Protein AF-A0A1Y5I996-F1 (afdb_monomer_lite)

Structure (mmCIF, N/CA/C/O backbone):
data_AF-A0A1Y5I996-F1
#
_entry.id   AF-A0A1Y5I996-F1
#
loop_
_atom_site.group_PDB
_atom_site.id
_atom_site.type_symbol
_atom_site.label_atom_id
_atom_site.label_alt_id
_atom_site.label_comp_id
_atom_site.label_asym_id
_atom_site.label_entity_id
_atom_site.label_seq_id
_atom_site.pdbx_PDB_ins_code
_atom_site.Cartn_x
_atom_site.Cartn_y
_atom_site.Cartn_z
_atom_site.occupancy
_atom_site.B_iso_or_equiv
_atom_site.auth_seq_id
_atom_site.auth_comp_id
_atom_site.auth_asym_id
_atom_site.auth_atom_id
_atom_site.pdbx_PDB_model_num
ATOM 1 N N . MET A 1 1 ? -18.181 -16.796 22.425 1.00 48.38 1 MET A N 1
ATOM 2 C CA . MET A 1 1 ? -17.373 -17.841 21.744 1.00 48.38 1 MET A CA 1
ATOM 3 C C . MET A 1 1 ? -17.839 -18.173 20.317 1.00 48.38 1 MET A C 1
ATOM 5 O O . MET A 1 1 ? -16.976 -18.324 19.467 1.00 48.38 1 MET A O 1
ATOM 9 N N . ARG A 1 2 ? -19.145 -18.223 19.981 1.00 50.94 2 ARG A N 1
ATOM 10 C CA . ARG A 1 2 ? -19.612 -18.469 18.587 1.00 50.94 2 ARG A CA 1
ATOM 11 C C . ARG A 1 2 ? -19.279 -17.356 17.566 1.00 50.94 2 ARG A C 1
ATOM 13 O O . ARG A 1 2 ? -19.274 -17.627 16.370 1.00 50.94 2 ARG A O 1
ATOM 20 N N . SER A 1 3 ? -18.991 -16.130 18.014 1.00 58.75 3 SER A N 1
ATOM 21 C CA . SER A 1 3 ? -18.593 -15.000 17.155 1.00 58.75 3 SER A CA 1
ATOM 22 C C . SER A 1 3 ? -17.129 -15.062 16.704 1.00 58.75 3 SER A C 1
ATOM 24 O O . SER A 1 3 ? -16.844 -14.760 15.552 1.00 58.75 3 SER A O 1
ATOM 26 N N . ALA A 1 4 ? -16.218 -15.526 17.568 1.00 66.06 4 ALA A N 1
ATOM 27 C CA . ALA A 1 4 ? -14.787 -15.614 17.267 1.00 66.06 4 ALA A CA 1
ATOM 28 C C . ALA A 1 4 ? -14.480 -16.628 16.150 1.00 66.06 4 ALA A C 1
ATOM 30 O O . ALA A 1 4 ? -13.688 -16.341 15.262 1.00 66.06 4 ALA A O 1
ATOM 31 N N . GLY A 1 5 ? -15.165 -17.781 16.136 1.00 75.81 5 GLY A N 1
ATOM 32 C CA . GLY A 1 5 ? -14.995 -18.781 15.074 1.00 75.81 5 GLY A CA 1
ATOM 33 C C . GLY A 1 5 ? -15.460 -18.284 13.702 1.00 75.81 5 GLY A C 1
ATOM 34 O O . GLY A 1 5 ? -14.794 -18.520 12.702 1.00 75.81 5 GLY A O 1
ATOM 35 N N . LYS A 1 6 ? -16.568 -17.531 13.648 1.00 75.00 6 LYS A N 1
ATOM 36 C CA . LYS A 1 6 ? -17.044 -16.921 12.397 1.00 75.00 6 LYS A CA 1
ATOM 37 C C . LYS A 1 6 ? -16.101 -15.819 11.915 1.00 75.00 6 LYS A C 1
ATOM 39 O O . LYS A 1 6 ? -15.805 -15.772 10.730 1.00 75.00 6 LYS A O 1
ATOM 44 N N . ALA A 1 7 ? -15.604 -14.977 12.822 1.00 74.75 7 ALA A N 1
ATOM 45 C CA . ALA A 1 7 ? -14.600 -13.960 12.509 1.00 74.75 7 ALA A CA 1
ATOM 46 C C . ALA A 1 7 ? -13.311 -14.577 11.942 1.00 74.75 7 ALA A C 1
ATOM 48 O O . ALA A 1 7 ? -12.827 -14.127 10.910 1.00 74.75 7 ALA A O 1
ATOM 49 N N . ALA A 1 8 ? -12.810 -15.653 12.556 1.00 81.69 8 ALA A N 1
ATOM 50 C CA . ALA A 1 8 ? -11.630 -16.364 12.072 1.00 81.69 8 ALA A CA 1
ATOM 51 C C . ALA A 1 8 ? -11.823 -16.936 10.658 1.00 81.69 8 ALA A C 1
ATOM 53 O O . ALA A 1 8 ? -10.902 -16.871 9.852 1.00 81.69 8 ALA A O 1
ATOM 54 N N . ILE A 1 9 ? -13.019 -17.445 10.335 1.00 86.19 9 ILE A N 1
ATOM 55 C CA . ILE A 1 9 ? -13.342 -17.931 8.984 1.00 86.19 9 ILE A CA 1
ATOM 56 C C . ILE A 1 9 ? -13.310 -16.788 7.963 1.00 86.19 9 ILE A C 1
ATOM 58 O O . ILE A 1 9 ? -12.745 -16.971 6.892 1.00 86.19 9 ILE A O 1
ATOM 62 N N . TRP A 1 10 ? -13.869 -15.618 8.289 1.00 82.94 10 TRP A N 1
ATOM 63 C CA . TRP A 1 10 ? -13.840 -14.450 7.397 1.00 82.94 10 TRP A CA 1
ATOM 64 C C . TRP A 1 10 ? -12.413 -13.957 7.142 1.00 82.94 10 TRP A C 1
ATOM 66 O O . TRP A 1 10 ? -12.028 -13.792 5.991 1.00 82.94 10 TRP A O 1
ATOM 76 N N . VAL A 1 11 ? -11.602 -13.832 8.197 1.00 81.75 11 VAL A N 1
ATOM 77 C CA . VAL A 1 11 ? -10.188 -13.439 8.072 1.00 81.75 11 VAL A CA 1
ATOM 78 C C . VAL A 1 11 ? -9.386 -14.474 7.289 1.00 81.75 11 VAL A C 1
ATOM 80 O O . VAL A 1 11 ? -8.559 -14.120 6.455 1.00 81.75 11 VAL A O 1
ATOM 83 N N . ALA A 1 12 ? -9.606 -15.765 7.549 1.00 86.62 12 ALA A N 1
ATOM 84 C CA . ALA A 1 12 ? -8.949 -16.812 6.782 1.00 86.62 12 ALA A CA 1
ATOM 85 C C . ALA A 1 12 ? -9.346 -16.707 5.306 1.00 86.62 12 ALA A C 1
ATOM 87 O O . ALA A 1 12 ? -8.474 -16.711 4.445 1.00 86.62 12 ALA A O 1
ATOM 88 N N . PHE A 1 13 ? -10.638 -16.560 5.016 1.00 87.38 13 PHE A N 1
ATOM 89 C CA . PHE A 1 13 ? -11.144 -16.439 3.655 1.00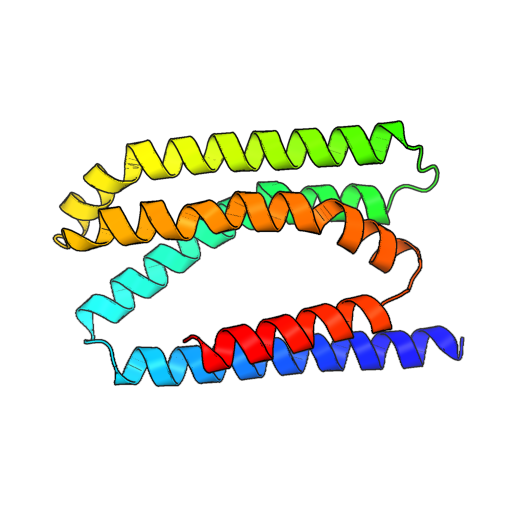 87.38 13 PHE A CA 1
ATOM 90 C C . PHE A 1 13 ? -10.543 -15.239 2.912 1.00 87.38 13 PHE A C 1
ATOM 92 O O . PHE A 1 13 ? -10.043 -15.428 1.805 1.00 87.38 13 PHE A O 1
ATOM 99 N N . SER A 1 14 ? -10.517 -14.045 3.518 1.00 82.75 14 SER A N 1
ATOM 100 C CA . SER A 1 14 ? -9.925 -12.858 2.885 1.00 82.75 14 SER A CA 1
ATOM 101 C C . SER A 1 14 ? -8.434 -13.049 2.604 1.00 82.75 14 SER A C 1
ATOM 103 O O . SER A 1 14 ? -7.987 -12.820 1.483 1.00 82.75 14 SER A O 1
ATOM 105 N N . LYS A 1 15 ? -7.674 -13.576 3.575 1.00 86.19 15 LYS A N 1
ATOM 106 C CA . LYS A 1 15 ? -6.239 -13.853 3.407 1.00 86.19 15 LYS A CA 1
ATOM 107 C C . LYS A 1 15 ? -5.961 -14.888 2.323 1.00 86.19 15 LYS A C 1
ATOM 109 O O . LYS A 1 15 ? -5.040 -14.706 1.532 1.00 86.19 15 LYS A O 1
ATOM 114 N N . TRP A 1 16 ? -6.741 -15.967 2.277 1.00 89.50 16 TRP A N 1
ATOM 115 C CA . TRP A 1 16 ? -6.617 -16.986 1.234 1.00 89.50 16 TRP A CA 1
ATOM 116 C C . TRP A 1 16 ? -6.949 -16.420 -0.144 1.00 89.50 16 TRP A C 1
ATOM 118 O O . TRP A 1 16 ? -6.245 -16.728 -1.102 1.00 89.50 16 TRP A O 1
ATOM 128 N N . LEU A 1 17 ? -7.976 -15.574 -0.243 1.00 87.00 17 LEU A N 1
ATOM 129 C CA . LEU A 1 17 ? -8.333 -14.923 -1.497 1.00 87.00 17 LEU A CA 1
ATOM 130 C C . LEU A 1 17 ? -7.240 -13.956 -1.967 1.00 87.00 17 LEU A C 1
ATOM 132 O O . LEU A 1 17 ? -6.884 -13.991 -3.140 1.00 87.00 17 LEU A O 1
ATOM 136 N N . GLY A 1 18 ? -6.667 -13.162 -1.060 1.00 86.06 18 GLY A N 1
ATOM 137 C CA . GLY A 1 18 ? -5.543 -12.274 -1.366 1.00 86.06 18 GLY A CA 1
ATOM 138 C C . GLY A 1 18 ? -4.274 -13.026 -1.775 1.00 86.06 18 GLY A C 1
ATOM 139 O O . GLY A 1 18 ? -3.591 -12.640 -2.717 1.00 86.06 18 GLY A O 1
ATOM 140 N N . LEU A 1 19 ? -3.975 -14.155 -1.124 1.00 88.19 19 LEU A N 1
ATOM 141 C CA . LEU A 1 19 ? -2.879 -15.039 -1.539 1.00 88.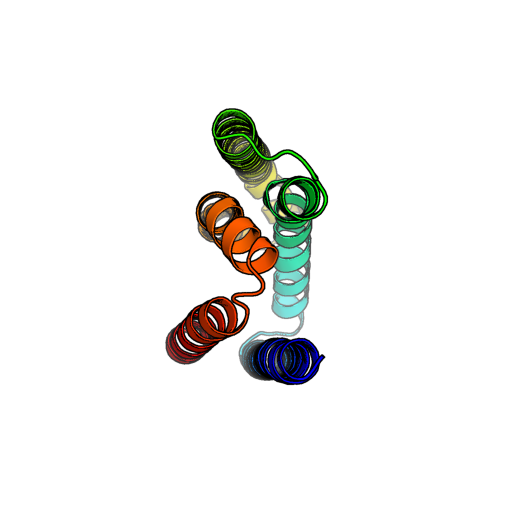19 19 LEU A CA 1
ATOM 142 C C . LEU A 1 19 ? -3.113 -15.611 -2.939 1.00 88.19 19 LEU A C 1
ATOM 144 O O . LEU A 1 19 ? -2.188 -15.660 -3.749 1.00 88.19 19 LEU A O 1
ATOM 148 N N . LEU A 1 20 ? -4.342 -16.043 -3.229 1.00 88.69 20 LEU A N 1
ATOM 149 C CA . LEU A 1 20 ? -4.698 -16.580 -4.536 1.00 88.69 20 LEU A CA 1
ATOM 150 C C . LEU A 1 20 ? -4.611 -15.498 -5.620 1.00 88.69 20 LEU A C 1
ATOM 152 O O . LEU A 1 20 ? -4.054 -15.764 -6.682 1.00 88.69 20 LEU A O 1
ATOM 156 N N . SER A 1 21 ? -5.113 -14.287 -5.352 1.00 83.88 21 SER A N 1
ATOM 157 C CA . SER A 1 21 ? -5.037 -13.166 -6.296 1.00 83.88 21 SER A CA 1
ATOM 158 C C . SER A 1 21 ? -3.585 -12.766 -6.557 1.00 83.88 21 SER A C 1
ATOM 160 O O . SER A 1 21 ? -3.189 -12.667 -7.716 1.00 83.88 21 SER A O 1
ATOM 162 N N . GLY A 1 22 ? -2.762 -12.667 -5.510 1.00 84.75 22 GLY A N 1
ATOM 163 C CA . GLY A 1 22 ? -1.333 -12.388 -5.631 1.00 84.75 22 GLY A CA 1
ATOM 164 C C . GLY A 1 22 ? -0.587 -13.452 -6.438 1.00 84.75 22 GLY A C 1
ATOM 165 O O . GLY A 1 22 ? 0.221 -13.113 -7.300 1.00 84.75 22 GLY A O 1
ATOM 166 N N . LEU A 1 23 ? -0.891 -14.738 -6.228 1.00 86.00 23 LEU A N 1
ATOM 167 C CA . LEU A 1 23 ? -0.319 -15.827 -7.028 1.00 86.00 23 LEU A CA 1
ATOM 168 C C . LEU A 1 23 ? -0.742 -15.756 -8.497 1.00 86.00 23 LEU A C 1
ATOM 170 O O . LEU A 1 23 ? 0.090 -15.962 -9.379 1.00 86.00 23 LEU A O 1
ATOM 174 N N . VAL A 1 24 ? -2.016 -15.468 -8.772 1.00 86.12 24 VAL A N 1
ATOM 175 C CA . VAL A 1 24 ? -2.509 -15.311 -10.145 1.00 86.12 24 VAL A CA 1
ATOM 176 C C . VAL A 1 24 ? -1.812 -14.134 -10.824 1.00 86.12 24 VAL A C 1
ATOM 178 O O . VAL A 1 24 ? -1.261 -14.326 -11.908 1.00 86.12 24 VAL A O 1
ATOM 181 N N . SER A 1 25 ? -1.749 -12.966 -10.176 1.00 83.75 25 SER A N 1
ATOM 182 C CA . SER A 1 25 ? -1.005 -11.812 -10.694 1.00 83.75 25 SER A CA 1
ATOM 183 C C . SER A 1 25 ? 0.456 -12.161 -10.936 1.00 83.75 25 SER A C 1
ATOM 185 O O . SER A 1 25 ? 0.956 -11.893 -12.022 1.00 83.75 25 SER A O 1
ATOM 187 N N . LEU A 1 26 ? 1.127 -12.842 -10.002 1.00 84.00 26 LEU A N 1
ATOM 188 C CA . LEU A 1 26 ? 2.523 -13.247 -10.169 1.00 84.00 26 LEU A CA 1
ATOM 189 C C . LEU A 1 26 ? 2.725 -14.128 -11.409 1.00 84.00 26 LEU A C 1
ATOM 191 O O . LEU A 1 26 ? 3.663 -13.904 -12.167 1.00 84.00 26 LEU A O 1
ATOM 195 N N . VAL A 1 27 ? 1.851 -15.113 -11.639 1.00 85.94 27 VAL A N 1
ATOM 196 C CA . VAL A 1 27 ? 1.929 -16.001 -12.812 1.00 85.94 27 VAL A CA 1
ATOM 197 C C . VAL A 1 27 ? 1.651 -15.242 -14.111 1.00 85.94 27 VAL A C 1
ATOM 199 O O . VAL A 1 27 ? 2.320 -15.490 -15.114 1.00 85.94 27 VAL A O 1
ATOM 202 N N . VAL A 1 28 ? 0.678 -14.329 -14.108 1.00 84.56 28 VAL A N 1
ATOM 203 C CA . VAL A 1 28 ? 0.336 -13.501 -15.275 1.00 84.56 28 VAL A CA 1
ATOM 204 C C . VAL A 1 28 ? 1.496 -12.571 -15.626 1.00 84.56 28 VAL A C 1
ATOM 206 O O . VAL A 1 28 ? 1.979 -12.593 -16.756 1.00 84.56 28 VAL A O 1
ATOM 209 N N . VAL A 1 29 ? 1.999 -11.832 -14.639 1.00 81.06 29 VAL A N 1
ATOM 210 C CA . VAL A 1 29 ? 3.168 -10.947 -14.729 1.00 81.06 29 VAL A CA 1
ATOM 211 C C . VAL A 1 29 ? 4.386 -11.736 -15.218 1.00 81.06 29 VAL A C 1
ATOM 213 O O . VAL A 1 29 ? 4.988 -11.357 -16.217 1.00 81.06 29 VAL A O 1
ATOM 216 N N . ALA A 1 30 ? 4.690 -12.894 -14.624 1.00 83.31 30 ALA A N 1
ATOM 217 C CA . ALA A 1 30 ? 5.813 -13.744 -15.037 1.00 83.31 30 ALA A CA 1
ATOM 218 C C . ALA A 1 30 ? 5.707 -14.275 -16.479 1.00 83.31 30 ALA A C 1
ATOM 220 O O . ALA A 1 30 ? 6.723 -14.636 -17.067 1.00 83.31 30 ALA A O 1
ATOM 221 N N . ARG A 1 31 ? 4.497 -14.368 -17.050 1.00 83.62 31 ARG A N 1
ATOM 222 C CA . ARG A 1 31 ? 4.305 -14.747 -18.461 1.00 83.62 31 ARG A CA 1
ATOM 223 C C . ARG A 1 31 ? 4.370 -13.567 -19.424 1.00 83.62 31 ARG A C 1
ATOM 225 O O . ARG A 1 31 ? 4.687 -13.782 -20.590 1.00 83.62 31 ARG A O 1
ATOM 232 N N . LEU A 1 32 ? 4.004 -12.372 -18.968 1.00 79.44 32 LEU A N 1
ATOM 233 C CA . LEU A 1 32 ? 3.987 -11.155 -19.783 1.00 79.44 32 LEU A CA 1
ATOM 234 C C . LEU A 1 32 ? 5.353 -10.465 -19.829 1.00 79.44 32 LEU A C 1
ATOM 236 O O . LEU A 1 32 ? 5.686 -9.851 -20.839 1.00 79.44 32 LEU A O 1
ATOM 240 N N . LEU A 1 33 ? 6.123 -10.557 -18.746 1.00 79.31 33 LEU A N 1
ATOM 241 C CA . LEU A 1 33 ? 7.410 -9.888 -18.596 1.00 79.31 33 LEU A CA 1
ATOM 242 C C . LEU A 1 33 ? 8.570 -10.786 -19.016 1.00 79.31 33 LEU A C 1
ATOM 244 O O . LEU A 1 33 ? 8.533 -12.011 -18.875 1.00 79.31 33 LEU A O 1
ATOM 248 N N . THR A 1 34 ? 9.627 -10.152 -19.516 1.00 78.75 34 THR A N 1
ATOM 249 C CA . THR A 1 34 ? 10.890 -10.842 -19.769 1.00 78.75 34 THR A CA 1
ATOM 250 C C . THR A 1 34 ? 11.592 -11.174 -18.439 1.00 78.75 34 THR A C 1
ATOM 252 O O . THR A 1 34 ? 11.273 -10.581 -17.403 1.00 78.75 34 THR A O 1
ATOM 255 N N . PRO A 1 35 ? 12.559 -12.114 -18.420 1.00 72.19 35 PRO A N 1
ATOM 256 C CA . PRO A 1 35 ? 13.302 -12.450 -17.203 1.00 72.19 35 PRO A CA 1
ATOM 257 C C . PRO A 1 35 ? 13.999 -11.246 -16.549 1.00 72.19 35 PRO A C 1
ATOM 259 O O . PRO A 1 35 ? 14.126 -11.210 -15.326 1.00 72.19 35 PRO A O 1
ATOM 262 N N . GLU A 1 36 ? 14.428 -10.267 -17.350 1.00 72.38 36 GLU A N 1
ATOM 263 C CA . GLU A 1 36 ? 15.065 -9.034 -16.873 1.00 72.38 36 GLU A CA 1
ATOM 264 C C . GLU A 1 36 ? 14.049 -8.120 -16.173 1.00 72.38 36 GLU A C 1
ATOM 266 O O . GLU A 1 36 ? 14.283 -7.680 -15.044 1.00 72.38 36 GLU A O 1
ATOM 271 N N . ASP A 1 37 ? 12.868 -7.927 -16.765 1.00 79.50 37 ASP A N 1
ATOM 272 C CA . ASP A 1 37 ? 11.833 -7.061 -16.191 1.00 79.50 37 ASP A CA 1
ATOM 273 C C . ASP A 1 37 ? 11.201 -7.647 -14.915 1.00 79.50 37 ASP A C 1
ATOM 275 O O . ASP A 1 37 ? 10.747 -6.913 -14.032 1.00 79.50 37 ASP A O 1
ATOM 279 N N . PHE A 1 38 ? 11.191 -8.976 -14.773 1.00 79.56 38 PHE A N 1
ATOM 280 C CA . PHE A 1 38 ? 10.678 -9.634 -13.570 1.00 79.56 38 PHE A CA 1
ATOM 281 C C . PHE A 1 38 ? 11.504 -9.284 -12.319 1.00 79.56 38 PHE A C 1
ATOM 283 O O . PHE A 1 38 ? 10.946 -9.087 -11.236 1.00 79.56 38 PHE A O 1
ATOM 290 N N . GLY A 1 39 ? 12.828 -9.148 -12.464 1.00 81.69 39 GLY A N 1
ATOM 291 C CA . GLY A 1 39 ? 13.706 -8.709 -11.375 1.00 81.69 39 GLY A CA 1
ATOM 292 C C . GLY A 1 39 ? 13.415 -7.271 -10.937 1.00 81.69 39 GLY A C 1
ATOM 293 O O . GLY A 1 39 ? 13.360 -6.978 -9.740 1.00 81.69 39 GLY A O 1
ATOM 294 N N . VAL A 1 40 ? 13.145 -6.396 -11.907 1.00 82.69 40 VAL A N 1
ATOM 295 C CA . VAL A 1 40 ? 12.767 -4.996 -11.674 1.00 82.69 40 VAL A CA 1
ATOM 296 C C . VAL A 1 40 ? 11.423 -4.902 -10.951 1.00 82.69 40 VAL A C 1
ATOM 298 O O . VAL A 1 40 ? 11.292 -4.152 -9.983 1.00 82.69 40 VAL A O 1
ATOM 301 N N . TYR A 1 41 ? 10.438 -5.705 -11.360 1.00 82.94 41 TYR A N 1
ATOM 302 C CA . TYR A 1 41 ? 9.140 -5.780 -10.689 1.00 82.94 41 TYR A CA 1
ATOM 303 C C . TYR A 1 41 ? 9.265 -6.248 -9.231 1.00 82.94 41 TYR A C 1
ATOM 305 O O . TYR A 1 41 ? 8.693 -5.638 -8.328 1.00 82.94 41 TYR A O 1
ATOM 313 N N . GLY A 1 42 ? 10.071 -7.281 -8.967 1.00 85.88 42 GLY A N 1
ATOM 314 C CA . GLY A 1 42 ? 10.342 -7.727 -7.598 1.00 85.88 42 GLY A CA 1
ATOM 315 C C . GLY A 1 42 ? 10.975 -6.632 -6.733 1.00 85.88 42 GLY A C 1
ATOM 316 O O . GLY A 1 42 ? 10.583 -6.443 -5.580 1.00 85.88 42 GLY A O 1
ATOM 317 N N . PHE A 1 43 ? 11.909 -5.864 -7.297 1.00 86.31 43 PHE A N 1
ATOM 318 C CA . PHE A 1 43 ? 12.509 -4.722 -6.611 1.00 86.31 43 PHE A CA 1
ATOM 319 C C . PHE A 1 43 ? 11.481 -3.621 -6.302 1.00 86.31 43 PHE A C 1
ATOM 321 O O . PHE A 1 43 ? 11.449 -3.130 -5.172 1.00 86.31 43 PHE A O 1
ATOM 328 N N . LEU A 1 44 ? 10.607 -3.278 -7.258 1.00 87.88 44 LEU A N 1
ATOM 329 C CA . LEU A 1 44 ? 9.511 -2.320 -7.054 1.00 87.88 44 LEU A CA 1
ATOM 330 C C . LEU A 1 44 ? 8.644 -2.700 -5.851 1.00 87.88 44 LEU A C 1
ATOM 332 O O . LEU A 1 44 ? 8.387 -1.859 -4.991 1.00 87.88 44 LEU A O 1
ATOM 336 N N . LEU A 1 45 ? 8.242 -3.971 -5.762 1.00 87.56 45 LEU A N 1
ATOM 337 C CA . LEU A 1 45 ? 7.431 -4.459 -4.647 1.00 87.56 45 LEU A CA 1
ATOM 338 C C . LEU A 1 45 ? 8.132 -4.254 -3.302 1.00 87.56 45 LEU A C 1
ATOM 340 O O . LEU A 1 45 ? 7.522 -3.753 -2.362 1.00 87.56 45 LEU A O 1
ATOM 344 N N . ILE A 1 46 ? 9.421 -4.587 -3.209 1.00 89.56 46 ILE A N 1
ATOM 345 C CA . ILE A 1 46 ? 10.192 -4.416 -1.969 1.00 89.56 46 ILE A CA 1
ATOM 346 C C . ILE A 1 46 ? 10.272 -2.936 -1.575 1.00 89.56 46 ILE A C 1
ATOM 348 O O . ILE A 1 46 ? 10.089 -2.600 -0.402 1.00 89.56 46 ILE A O 1
ATOM 352 N N . VAL A 1 47 ? 10.512 -2.050 -2.546 1.00 90.31 47 VAL A N 1
ATOM 353 C CA . VAL A 1 47 ? 10.593 -0.599 -2.313 1.00 90.31 47 VAL A CA 1
ATOM 354 C C . VAL A 1 47 ? 9.274 -0.022 -1.802 1.00 90.31 47 VAL A C 1
ATOM 356 O O . VAL A 1 47 ? 9.309 0.938 -1.037 1.00 90.31 47 VAL A O 1
ATOM 359 N N . LEU A 1 48 ? 8.132 -0.594 -2.185 1.00 89.75 48 LEU A N 1
ATOM 360 C CA . LEU A 1 48 ? 6.809 -0.124 -1.761 1.00 89.75 48 LEU A CA 1
ATOM 361 C C . LEU A 1 48 ? 6.354 -0.738 -0.430 1.00 89.75 48 LEU A C 1
ATOM 363 O O . LEU A 1 48 ? 5.835 -0.019 0.423 1.00 89.75 48 LEU A O 1
ATOM 367 N N . VAL A 1 49 ? 6.608 -2.033 -0.217 1.00 91.38 49 VAL A N 1
ATOM 368 C CA . VAL A 1 49 ? 6.190 -2.760 0.995 1.00 91.38 49 VAL A CA 1
ATOM 369 C C . VAL A 1 49 ? 6.846 -2.193 2.251 1.00 91.38 49 VAL A C 1
ATOM 371 O O . VAL A 1 49 ? 6.200 -2.079 3.290 1.00 91.38 49 VAL A O 1
ATOM 374 N N . ILE A 1 50 ? 8.129 -1.819 2.184 1.00 91.25 50 ILE A N 1
ATOM 375 C CA . ILE A 1 50 ? 8.845 -1.296 3.356 1.00 91.25 50 ILE A CA 1
ATOM 376 C C . ILE A 1 50 ? 8.151 -0.027 3.905 1.00 91.25 50 ILE A C 1
ATOM 378 O O . ILE A 1 50 ? 7.746 -0.040 5.068 1.00 91.25 50 ILE A O 1
ATOM 382 N N . PRO A 1 51 ? 7.960 1.050 3.117 1.00 91.69 51 PRO A N 1
ATOM 383 C CA . PRO A 1 51 ? 7.181 2.220 3.519 1.00 91.69 51 PRO A CA 1
ATOM 384 C C . PRO A 1 51 ? 5.774 1.919 4.028 1.00 91.69 51 PRO A C 1
ATOM 386 O O . PRO A 1 51 ? 5.323 2.563 4.974 1.00 91.69 51 PRO A O 1
ATOM 389 N N . GLU A 1 52 ? 5.070 0.975 3.410 1.00 88.69 52 GLU A N 1
ATOM 390 C CA . GLU A 1 52 ? 3.701 0.618 3.787 1.00 88.69 52 GLU A CA 1
ATOM 391 C C . GLU A 1 52 ? 3.655 0.074 5.221 1.00 88.69 52 GLU A C 1
ATOM 393 O O . GLU A 1 52 ? 2.933 0.605 6.066 1.00 88.69 52 GLU A O 1
ATOM 398 N N . VAL A 1 53 ? 4.552 -0.856 5.562 1.00 89.38 53 VAL A N 1
ATOM 399 C CA . VAL A 1 53 ? 4.641 -1.426 6.918 1.00 89.38 53 VAL A CA 1
ATOM 400 C C . VAL A 1 53 ? 4.861 -0.346 7.988 1.00 89.38 53 VAL A C 1
ATOM 402 O O . VAL A 1 53 ? 4.294 -0.418 9.084 1.00 89.38 53 VAL A O 1
ATOM 405 N N . PHE A 1 54 ? 5.673 0.671 7.688 1.00 88.06 54 PHE A N 1
ATOM 406 C CA . PHE A 1 54 ? 5.940 1.774 8.618 1.00 88.06 54 PHE A CA 1
ATOM 407 C C . PHE A 1 54 ? 4.832 2.829 8.647 1.00 88.06 54 PHE A C 1
ATOM 409 O O . PHE A 1 54 ? 4.570 3.401 9.706 1.00 88.06 54 PHE A O 1
ATOM 416 N N . SER A 1 55 ? 4.212 3.117 7.504 1.00 86.50 55 SER A N 1
ATOM 417 C CA . SER A 1 55 ? 3.246 4.208 7.378 1.00 86.50 55 SER A CA 1
ATOM 418 C C . SER A 1 55 ? 1.833 3.811 7.796 1.00 86.50 55 SER A C 1
ATOM 420 O O . SER A 1 55 ? 1.142 4.659 8.347 1.00 86.50 55 SER A O 1
ATOM 422 N N . SER A 1 56 ? 1.409 2.558 7.613 1.00 83.88 56 SER A N 1
ATOM 423 C CA . SER A 1 56 ? 0.060 2.099 7.977 1.00 83.88 56 SER A CA 1
ATOM 424 C C . SER A 1 56 ? 0.068 0.977 9.013 1.00 83.88 56 SER A C 1
ATOM 426 O O . SER A 1 56 ? -0.514 1.133 10.090 1.00 83.88 56 SER A O 1
ATOM 428 N N . ASP A 1 57 ? 0.737 -0.142 8.733 1.00 81.88 57 ASP A N 1
ATOM 429 C CA . ASP A 1 57 ? 0.522 -1.391 9.484 1.00 81.88 57 ASP A CA 1
ATOM 430 C C . ASP A 1 57 ? 0.977 -1.286 10.938 1.00 81.88 57 ASP A C 1
ATOM 432 O O . ASP A 1 57 ? 0.249 -1.655 11.865 1.00 81.88 57 ASP A O 1
ATOM 436 N N . SER A 1 58 ? 2.157 -0.705 11.151 1.00 85.44 58 SER A N 1
ATOM 437 C CA . SER A 1 58 ? 2.720 -0.518 12.490 1.00 85.44 58 SER A CA 1
ATOM 438 C C . SER A 1 58 ? 1.843 0.381 13.365 1.00 85.44 58 SER A C 1
ATOM 440 O O . SER A 1 58 ? 1.693 0.138 14.563 1.00 85.44 58 SER A O 1
ATOM 442 N N . LEU A 1 59 ? 1.252 1.429 12.783 1.00 82.81 59 LEU A N 1
ATOM 443 C CA . LEU A 1 59 ? 0.424 2.379 13.525 1.00 82.81 59 LEU A CA 1
ATOM 444 C C . LEU A 1 59 ? -0.995 1.847 13.768 1.00 82.81 59 LEU A C 1
ATOM 446 O O . LEU A 1 59 ? -1.587 2.130 14.814 1.00 82.81 59 LEU A O 1
ATOM 450 N N . ASN A 1 60 ? -1.521 1.035 12.851 1.00 84.12 60 ASN A N 1
ATOM 451 C CA . ASN A 1 60 ? -2.794 0.342 13.030 1.00 84.12 60 ASN A CA 1
ATOM 452 C C . ASN A 1 60 ? -2.776 -0.601 14.229 1.00 84.12 60 ASN A C 1
ATOM 454 O O . ASN A 1 60 ? -3.713 -0.593 15.033 1.00 84.12 60 ASN A O 1
ATOM 458 N N . GLU A 1 61 ? -1.693 -1.356 14.401 1.00 84.31 61 GLU A N 1
ATOM 459 C CA . GLU A 1 61 ? -1.553 -2.282 15.525 1.00 84.31 61 GLU A CA 1
ATOM 460 C C . GLU A 1 61 ? -1.631 -1.548 16.878 1.00 84.31 61 GLU A C 1
ATOM 462 O O . GLU A 1 61 ? -2.278 -2.015 17.821 1.00 84.31 61 GLU A O 1
ATOM 467 N N . VAL A 1 62 ? -1.079 -0.329 16.952 1.00 85.88 62 VAL A N 1
ATOM 468 C CA . VAL A 1 62 ? -1.170 0.531 18.145 1.00 85.88 62 VAL A CA 1
ATOM 469 C C . VAL A 1 62 ? -2.622 0.901 18.464 1.00 85.88 62 VAL A C 1
ATOM 471 O O . VAL A 1 62 ? -3.003 0.899 19.637 1.00 85.88 62 VAL A O 1
ATOM 474 N N . LEU A 1 63 ? -3.451 1.206 17.459 1.00 86.06 63 LEU A N 1
ATOM 475 C CA . LEU A 1 63 ? -4.872 1.527 17.666 1.00 86.06 63 LEU A CA 1
ATOM 476 C C . LEU A 1 63 ? -5.683 0.311 18.121 1.00 86.06 63 LEU A C 1
ATOM 478 O O . LEU A 1 63 ? -6.615 0.458 18.917 1.00 86.06 63 LEU A O 1
ATOM 482 N N . ILE A 1 64 ? -5.341 -0.879 17.631 1.00 86.25 64 ILE A N 1
ATOM 483 C CA . ILE A 1 64 ? -6.049 -2.121 17.955 1.00 86.25 64 ILE A CA 1
ATOM 484 C C . ILE A 1 64 ? -5.755 -2.546 19.399 1.00 86.25 64 ILE A C 1
ATOM 486 O O . ILE A 1 64 ? -6.683 -2.872 20.140 1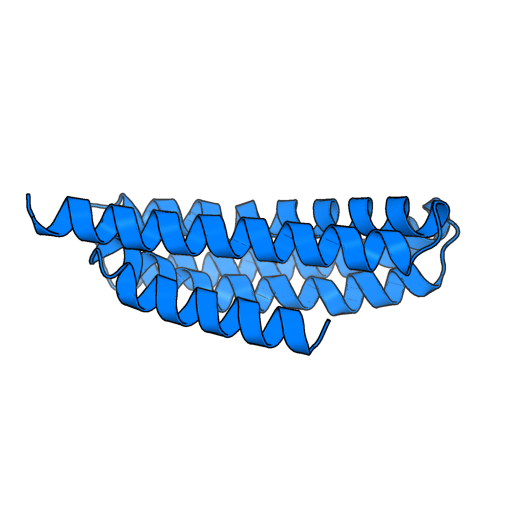.00 86.25 64 ILE A O 1
ATOM 490 N N . GLN A 1 65 ? -4.491 -2.490 19.825 1.00 86.44 65 GLN A N 1
ATOM 491 C CA . GLN A 1 65 ? -4.069 -2.966 21.149 1.00 86.44 65 GLN A CA 1
ATOM 492 C C . GLN A 1 65 ? -4.390 -1.998 22.302 1.00 86.44 65 GLN A C 1
ATOM 494 O O . GLN A 1 65 ? -4.387 -2.393 23.469 1.00 86.44 65 GLN A O 1
ATOM 499 N N . ARG A 1 66 ? -4.663 -0.719 22.016 1.00 86.25 66 ARG A N 1
ATOM 500 C CA . ARG A 1 66 ? -4.887 0.296 23.058 1.00 86.25 66 ARG A CA 1
ATOM 501 C C . ARG A 1 66 ? -6.212 0.075 23.790 1.00 86.25 66 ARG A C 1
ATOM 503 O O . ARG A 1 66 ? -7.266 0.113 23.169 1.00 86.25 66 ARG A O 1
ATOM 510 N N . THR A 1 67 ? -6.216 -0.043 25.112 1.00 77.81 67 THR A N 1
ATOM 511 C CA . THR A 1 67 ? -7.458 -0.197 25.896 1.00 77.81 67 THR A CA 1
ATOM 512 C C . THR A 1 67 ? -8.347 1.050 25.861 1.00 77.81 67 THR A C 1
ATOM 514 O O . THR A 1 67 ? -9.508 0.943 25.472 1.00 77.81 67 THR A O 1
ATOM 517 N N . ASP A 1 68 ? -7.796 2.235 26.142 1.00 82.81 68 ASP A N 1
ATOM 518 C CA . ASP A 1 68 ? -8.533 3.509 26.121 1.00 82.81 68 ASP A CA 1
ATOM 519 C C . ASP A 1 68 ? -8.305 4.278 24.815 1.00 82.81 68 ASP A C 1
ATOM 521 O O . ASP A 1 68 ? -7.301 4.975 24.639 1.00 82.81 68 ASP A O 1
ATOM 525 N N . LEU A 1 69 ? -9.246 4.151 23.877 1.00 83.94 69 LEU A N 1
ATOM 526 C CA . LEU A 1 69 ? -9.202 4.872 22.608 1.00 83.94 69 LEU A CA 1
ATOM 527 C C . LEU A 1 69 ? -9.969 6.193 22.711 1.00 83.94 69 LEU A C 1
ATOM 529 O O . LEU A 1 69 ? -11.182 6.211 22.903 1.00 83.94 69 LEU A O 1
ATOM 533 N N . LYS A 1 70 ? -9.254 7.300 22.515 1.00 85.62 70 LYS A N 1
ATOM 534 C CA . LYS A 1 70 ? -9.832 8.630 22.310 1.00 85.62 70 LYS A CA 1
ATOM 535 C C . LYS A 1 70 ? -9.794 8.986 20.828 1.00 85.62 70 LYS A C 1
ATOM 537 O O . LYS A 1 70 ? -8.922 8.518 20.091 1.00 85.62 70 LYS A O 1
ATOM 542 N N . THR A 1 71 ? -10.696 9.864 20.404 1.00 81.94 71 THR A N 1
ATOM 543 C CA . THR A 1 71 ? -10.716 10.425 19.042 1.00 81.94 71 THR A CA 1
ATOM 544 C C . THR A 1 71 ? -9.384 11.083 18.674 1.00 81.94 71 THR A C 1
ATOM 546 O O . THR A 1 71 ? -8.907 10.919 17.554 1.00 81.94 71 THR A O 1
ATOM 549 N N . GLU A 1 72 ? -8.727 11.728 19.641 1.00 87.38 72 GLU A N 1
ATOM 550 C CA . GLU A 1 72 ? -7.388 12.309 19.491 1.00 87.38 72 GLU A CA 1
ATOM 551 C C . GLU A 1 72 ? -6.343 11.278 19.046 1.00 87.38 72 GLU A C 1
ATOM 553 O O . GLU A 1 72 ? -5.549 11.570 18.161 1.00 87.38 72 GLU A O 1
ATOM 558 N N . HIS A 1 73 ? -6.373 10.052 19.582 1.00 86.25 73 HIS A N 1
ATOM 559 C CA . HIS A 1 73 ? -5.417 9.003 19.209 1.00 86.25 73 HIS A CA 1
ATOM 560 C C . HIS A 1 73 ? -5.601 8.541 17.764 1.00 86.25 73 HIS A C 1
ATOM 562 O O . HIS A 1 73 ? -4.617 8.334 17.060 1.00 86.25 73 HIS A O 1
ATOM 568 N N . SER A 1 74 ? -6.852 8.427 17.312 1.00 86.31 74 SER A N 1
ATOM 569 C CA . SER A 1 74 ? -7.151 8.064 15.921 1.00 86.31 74 SER A CA 1
ATOM 570 C C . SER A 1 74 ? -6.688 9.160 14.961 1.00 86.31 74 SER A C 1
ATOM 572 O O . SER A 1 74 ? -6.074 8.863 13.941 1.00 86.31 74 SER A O 1
ATOM 574 N N . ASN A 1 75 ? -6.905 10.431 15.321 1.00 88.50 75 ASN A N 1
ATOM 575 C CA . ASN A 1 75 ? -6.441 11.564 14.523 1.00 88.50 75 ASN A CA 1
ATOM 576 C C . ASN A 1 75 ? -4.906 11.672 14.503 1.00 88.50 75 ASN A C 1
ATOM 578 O O . ASN A 1 75 ? -4.320 11.930 13.456 1.00 88.50 75 ASN A O 1
ATOM 582 N N . SER A 1 76 ? -4.238 11.428 15.637 1.00 89.81 76 SER A N 1
ATOM 583 C CA . SER A 1 76 ? -2.774 11.380 15.693 1.00 89.81 76 SER A CA 1
ATOM 584 C C . SER A 1 76 ? -2.216 10.276 14.803 1.00 89.81 76 SER A C 1
ATOM 586 O O . SER A 1 76 ? -1.306 10.543 14.028 1.00 89.81 76 SER A O 1
ATOM 588 N N . VAL A 1 77 ? -2.777 9.064 14.864 1.00 90.69 77 VAL A N 1
ATOM 589 C CA . VAL A 1 77 ? -2.329 7.956 14.010 1.00 90.69 77 VAL A CA 1
ATOM 590 C C . VAL A 1 77 ? -2.579 8.254 12.537 1.00 90.69 77 VAL A C 1
ATOM 592 O O . VAL A 1 77 ? -1.684 8.025 11.729 1.00 90.69 77 VAL A O 1
ATOM 595 N N . PHE A 1 78 ? -3.728 8.830 12.185 1.00 90.75 78 PHE A N 1
ATOM 596 C CA . PHE A 1 78 ? -4.005 9.256 10.815 1.00 90.75 78 PHE A CA 1
ATOM 597 C C . PHE A 1 78 ? -2.960 10.259 10.303 1.00 90.75 78 PHE A C 1
ATOM 599 O O . PHE A 1 78 ? -2.349 10.047 9.257 1.00 90.75 78 PHE A O 1
ATOM 606 N N . LEU A 1 79 ? -2.700 11.324 11.068 1.00 92.19 79 LEU A N 1
ATOM 607 C CA . LEU A 1 79 ? -1.721 12.347 10.695 1.00 92.19 79 LEU A CA 1
ATOM 608 C C . LEU A 1 79 ? -0.295 11.792 10.636 1.00 92.19 79 LEU A C 1
ATOM 610 O O . LEU A 1 79 ? 0.454 12.145 9.728 1.00 92.19 79 LEU A O 1
ATOM 614 N N . SER A 1 80 ? 0.083 10.910 11.563 1.00 92.00 80 SER A N 1
ATOM 615 C CA . SER A 1 80 ? 1.376 10.223 11.523 1.00 92.00 80 SER A CA 1
ATOM 616 C C . SER A 1 80 ? 1.498 9.334 10.288 1.00 92.00 80 SER A C 1
ATOM 618 O O . SER A 1 80 ? 2.516 9.410 9.608 1.00 92.00 80 SER A O 1
ATOM 620 N N . SER A 1 81 ? 0.458 8.565 9.957 1.00 92.88 81 SER A N 1
ATOM 621 C CA . SER A 1 81 ? 0.433 7.697 8.772 1.00 92.88 81 SER A CA 1
ATOM 622 C C . SER A 1 81 ? 0.608 8.515 7.496 1.00 92.88 81 SER A C 1
ATOM 624 O O . SER A 1 81 ? 1.454 8.204 6.660 1.00 92.88 81 SER A O 1
ATOM 626 N N . LEU A 1 82 ? -0.120 9.630 7.387 1.00 93.75 82 LEU A N 1
ATOM 627 C CA . LEU A 1 82 ? -0.021 10.546 6.253 1.00 93.75 82 LEU A CA 1
ATOM 628 C C . LEU A 1 82 ? 1.356 11.223 6.168 1.00 93.75 82 LEU A C 1
ATOM 630 O O . LEU A 1 82 ? 1.896 11.390 5.077 1.00 93.75 82 LEU A O 1
ATOM 634 N N . CYS A 1 83 ? 1.940 11.587 7.311 1.00 94.69 83 CYS A N 1
ATOM 635 C CA . CYS A 1 83 ? 3.281 12.163 7.383 1.00 94.69 83 CYS A CA 1
ATOM 636 C C . CYS A 1 83 ? 4.346 11.162 6.910 1.00 94.69 83 CYS A C 1
ATOM 638 O O . CYS A 1 83 ? 5.191 11.513 6.088 1.00 94.69 83 CYS A O 1
ATOM 640 N N . PHE A 1 84 ? 4.275 9.905 7.360 1.00 93.94 84 PHE A N 1
ATOM 641 C CA . PHE A 1 84 ? 5.171 8.848 6.888 1.00 93.94 84 PHE A CA 1
ATOM 642 C C . PHE A 1 84 ? 4.969 8.551 5.403 1.00 93.94 84 PHE A C 1
ATOM 644 O O . PHE A 1 84 ? 5.956 8.457 4.678 1.00 93.94 84 PHE A O 1
ATOM 651 N N . ALA A 1 85 ? 3.723 8.471 4.930 1.00 94.19 85 ALA A N 1
ATOM 652 C CA . ALA A 1 85 ? 3.430 8.291 3.511 1.00 94.19 85 ALA A CA 1
ATOM 653 C C . ALA A 1 85 ? 4.039 9.421 2.667 1.00 94.19 85 ALA A C 1
ATOM 655 O O . ALA A 1 85 ? 4.728 9.145 1.689 1.00 94.19 85 ALA A O 1
ATOM 656 N N . ALA A 1 86 ? 3.879 10.683 3.080 1.00 95.25 86 ALA A N 1
ATOM 657 C CA . ALA A 1 86 ? 4.476 11.830 2.398 1.00 95.25 86 ALA A CA 1
ATOM 658 C C . ALA A 1 86 ? 6.014 11.811 2.435 1.00 95.25 86 ALA A C 1
ATOM 660 O O . ALA A 1 86 ? 6.661 12.114 1.429 1.00 95.25 86 ALA A O 1
ATOM 661 N N . LEU A 1 87 ? 6.604 11.429 3.571 1.00 95.81 87 LEU A N 1
ATOM 662 C CA . LEU A 1 87 ? 8.051 11.294 3.730 1.00 95.81 87 LEU A CA 1
ATOM 663 C C . LEU A 1 87 ? 8.612 10.228 2.781 1.00 95.81 87 LEU A C 1
ATOM 665 O O . LEU A 1 87 ? 9.526 10.515 2.007 1.00 95.81 87 LEU A O 1
ATOM 669 N N . PHE A 1 88 ? 8.054 9.017 2.800 1.00 94.75 88 PHE A N 1
ATOM 670 C CA . PHE A 1 88 ? 8.503 7.930 1.933 1.00 94.75 88 PHE A CA 1
ATOM 671 C C . PHE A 1 88 ? 8.213 8.200 0.459 1.00 94.75 88 PHE A C 1
ATOM 673 O O . PHE A 1 88 ? 9.073 7.929 -0.375 1.00 94.75 88 PHE A O 1
ATOM 680 N N . PHE A 1 89 ? 7.072 8.806 0.133 1.00 95.00 89 PHE A N 1
ATOM 681 C CA . PHE A 1 89 ? 6.780 9.271 -1.221 1.00 95.00 89 PHE A CA 1
ATOM 682 C C . PHE A 1 89 ? 7.866 10.229 -1.723 1.00 95.00 89 PHE A C 1
ATOM 684 O O . PHE A 1 89 ? 8.419 10.023 -2.801 1.00 95.00 89 PHE A O 1
ATOM 691 N N . GLY A 1 90 ? 8.238 11.232 -0.919 1.00 94.69 90 GLY A N 1
ATOM 692 C CA . GLY A 1 90 ? 9.317 12.158 -1.259 1.00 94.69 90 GLY A CA 1
ATOM 693 C C . GLY A 1 90 ? 10.655 11.447 -1.478 1.00 94.69 90 GLY A C 1
ATOM 694 O O . GLY A 1 90 ? 11.327 11.697 -2.480 1.00 94.69 90 GLY A O 1
ATOM 695 N N . LEU A 1 91 ? 11.017 10.520 -0.585 1.00 94.88 91 LEU A N 1
ATOM 696 C CA . LEU A 1 91 ? 12.243 9.723 -0.701 1.00 94.88 91 LEU A CA 1
ATOM 697 C C . LEU A 1 91 ? 12.257 8.863 -1.971 1.00 94.88 91 LEU A C 1
ATOM 699 O O . LEU A 1 91 ? 13.280 8.815 -2.659 1.00 94.88 91 LEU A O 1
ATOM 703 N N . ILE A 1 92 ? 11.137 8.227 -2.320 1.00 93.62 92 ILE A N 1
ATOM 704 C CA . ILE A 1 92 ? 11.009 7.452 -3.560 1.00 93.62 92 ILE A CA 1
ATOM 705 C C . ILE A 1 92 ? 11.152 8.380 -4.768 1.00 93.62 92 ILE A C 1
ATOM 707 O O . ILE A 1 92 ? 11.913 8.073 -5.678 1.00 93.62 92 ILE A O 1
ATOM 711 N N . GLN A 1 93 ? 10.523 9.555 -4.759 1.00 93.00 93 GLN A N 1
ATOM 712 C CA . GLN A 1 93 ? 10.593 10.494 -5.881 1.00 93.00 93 GLN A CA 1
ATOM 713 C C . GLN A 1 93 ? 12.009 11.013 -6.148 1.00 93.00 93 GLN A C 1
ATOM 715 O O . GLN A 1 93 ? 12.401 11.183 -7.307 1.00 93.00 93 GLN A O 1
ATOM 720 N N . LEU A 1 94 ? 12.768 11.251 -5.075 1.00 93.75 94 LEU A N 1
ATOM 721 C CA . LEU A 1 94 ? 14.166 11.678 -5.123 1.00 93.75 94 LEU A CA 1
ATOM 722 C C . LEU A 1 94 ? 15.103 10.541 -5.550 1.00 93.75 94 LEU A C 1
ATOM 724 O O . LEU A 1 94 ? 16.049 10.786 -6.295 1.00 93.75 94 LEU A O 1
ATOM 728 N N . SER A 1 95 ? 14.849 9.310 -5.098 1.00 91.00 95 SER A N 1
ATOM 729 C CA . SER A 1 95 ? 15.696 8.144 -5.393 1.00 91.00 95 SER A CA 1
ATOM 730 C C . SER A 1 95 ? 15.380 7.467 -6.732 1.00 91.00 95 SER A C 1
ATOM 732 O O . SER A 1 95 ? 16.282 6.885 -7.331 1.00 91.00 95 SER A O 1
ATOM 734 N N . ALA A 1 96 ? 14.158 7.603 -7.255 1.00 89.00 96 ALA A N 1
ATOM 735 C CA . ALA A 1 96 ? 13.703 7.002 -8.510 1.00 89.00 96 ALA A CA 1
ATOM 736 C C . ALA A 1 96 ? 14.661 7.183 -9.708 1.00 89.00 96 ALA A C 1
ATOM 738 O O . ALA A 1 96 ? 14.977 6.177 -10.344 1.00 89.00 96 ALA A O 1
ATOM 739 N N . PRO A 1 97 ? 15.177 8.390 -10.033 1.00 88.00 97 PRO A N 1
ATOM 740 C CA . PRO A 1 97 ? 16.116 8.541 -11.148 1.00 88.00 97 PRO A CA 1
ATOM 741 C C . PRO A 1 97 ? 17.445 7.811 -10.914 1.00 88.00 97 PRO A C 1
ATOM 743 O O . PRO A 1 97 ? 17.995 7.240 -11.850 1.00 88.00 97 PRO A O 1
ATOM 746 N N . TYR A 1 98 ? 17.951 7.780 -9.677 1.00 88.50 98 TYR A N 1
ATOM 747 C CA . TYR A 1 98 ? 19.191 7.066 -9.350 1.00 88.50 98 TYR A CA 1
ATOM 748 C C . TYR A 1 98 ? 19.013 5.552 -9.466 1.00 88.50 98 TYR A C 1
ATOM 750 O O . TYR A 1 98 ? 19.886 4.862 -9.986 1.00 88.50 98 TYR A O 1
ATOM 758 N N . ILE A 1 99 ? 17.864 5.046 -9.019 1.00 85.75 99 ILE A N 1
ATOM 759 C CA . ILE A 1 99 ? 17.502 3.635 -9.138 1.00 85.75 99 ILE A CA 1
ATOM 760 C C . ILE A 1 99 ? 17.379 3.247 -10.617 1.00 85.75 99 ILE A C 1
ATOM 762 O O . ILE A 1 99 ? 17.934 2.232 -11.022 1.00 85.75 99 ILE A O 1
ATOM 766 N N . ALA A 1 100 ? 16.715 4.054 -11.446 1.00 86.75 100 ALA A N 1
ATOM 767 C CA . ALA A 1 100 ? 16.559 3.747 -12.869 1.00 86.75 100 ALA A CA 1
ATOM 768 C C . ALA A 1 100 ? 17.895 3.660 -13.620 1.00 86.75 100 ALA A C 1
ATOM 770 O O . ALA A 1 100 ? 18.049 2.801 -14.484 1.00 86.75 100 ALA A O 1
ATOM 771 N N . VAL A 1 101 ? 18.872 4.497 -13.255 1.00 87.06 101 VAL A N 1
ATOM 772 C CA . VAL A 1 101 ? 20.238 4.414 -13.796 1.00 87.06 101 VAL A CA 1
ATOM 773 C C . VAL A 1 101 ? 20.961 3.159 -13.298 1.00 87.06 101 VAL A C 1
ATOM 775 O O . VAL A 1 101 ? 21.668 2.523 -14.070 1.00 87.06 101 VAL A O 1
ATOM 778 N N . LEU A 1 102 ? 20.779 2.774 -12.030 1.00 85.62 102 LEU A N 1
ATOM 779 C CA . LEU A 1 102 ? 21.401 1.573 -11.460 1.00 85.62 102 LEU A CA 1
ATOM 780 C C . LEU A 1 102 ? 20.902 0.279 -12.122 1.00 85.62 102 LEU A C 1
ATOM 782 O O . LEU A 1 102 ? 21.681 -0.654 -12.299 1.00 85.62 102 LEU A O 1
ATOM 786 N N . PHE A 1 103 ? 19.613 0.227 -12.457 1.00 82.69 103 PHE A N 1
ATOM 787 C CA . PHE A 1 103 ? 18.977 -0.928 -13.094 1.00 82.69 103 PHE A CA 1
ATOM 788 C C . PHE A 1 103 ? 19.023 -0.886 -14.628 1.00 82.69 103 PHE A C 1
ATOM 790 O O . PHE A 1 103 ? 18.593 -1.849 -15.247 1.00 82.69 103 PHE A O 1
ATOM 797 N N . ASP A 1 104 ? 19.533 0.195 -15.228 1.00 83.25 104 ASP A N 1
ATOM 798 C CA . ASP A 1 104 ? 19.562 0.439 -16.680 1.00 83.25 104 ASP A CA 1
ATOM 799 C C . ASP A 1 104 ? 18.176 0.341 -17.358 1.00 83.25 104 ASP A C 1
ATOM 801 O O . ASP A 1 104 ? 18.026 -0.084 -18.501 1.00 83.25 104 ASP A O 1
ATOM 805 N N . VAL A 1 105 ? 17.125 0.747 -16.632 1.00 81.69 105 VAL A N 1
ATOM 806 C CA . VAL A 1 105 ? 15.720 0.674 -17.073 1.00 81.69 105 VAL A CA 1
ATOM 807 C C . VAL A 1 105 ? 15.077 2.057 -16.921 1.00 81.69 105 VAL A C 1
ATOM 809 O O . VAL A 1 105 ? 14.522 2.376 -15.869 1.00 81.69 105 VAL A O 1
ATOM 812 N N . PRO A 1 106 ? 15.114 2.912 -17.962 1.00 77.69 106 PRO A N 1
ATOM 813 C CA . PRO A 1 106 ? 14.556 4.267 -17.910 1.00 77.69 106 PRO A CA 1
ATOM 814 C C . PRO A 1 106 ? 13.067 4.354 -17.510 1.00 77.69 106 PRO A C 1
ATOM 816 O O . PRO A 1 106 ? 12.732 5.245 -16.725 1.00 77.69 106 PRO A O 1
ATOM 819 N N . PRO A 1 107 ? 12.171 3.437 -17.950 1.00 82.06 107 PRO A N 1
ATOM 820 C CA . PRO A 1 107 ? 10.761 3.448 -17.540 1.00 82.06 107 PRO A CA 1
ATOM 821 C C . PRO A 1 107 ? 10.540 3.237 -16.034 1.00 82.06 107 PRO A C 1
ATOM 823 O O . PRO A 1 107 ? 9.468 3.552 -15.517 1.00 82.06 107 PRO A O 1
ATOM 826 N N . LEU A 1 108 ? 11.547 2.732 -15.309 1.00 83.31 108 LEU A N 1
ATOM 827 C CA . LEU A 1 108 ? 11.452 2.443 -13.878 1.00 83.31 108 LEU A CA 1
ATOM 828 C C . LEU A 1 108 ? 11.150 3.687 -13.041 1.00 83.31 108 LEU A C 1
ATOM 830 O O . LEU A 1 108 ? 10.491 3.588 -12.004 1.00 83.31 108 LEU A O 1
ATOM 834 N N . VAL A 1 109 ? 11.601 4.859 -13.502 1.00 87.12 109 VAL A N 1
ATOM 835 C CA . VAL A 1 109 ? 11.298 6.131 -12.842 1.00 87.12 109 VAL A CA 1
ATOM 836 C C . VAL A 1 109 ? 9.791 6.329 -12.768 1.00 87.12 109 VAL A C 1
ATOM 838 O O . VAL A 1 109 ? 9.262 6.578 -11.689 1.00 87.12 109 VAL A O 1
ATOM 841 N N . ASP A 1 110 ? 9.093 6.195 -13.892 1.00 87.62 110 ASP A N 1
ATOM 842 C CA . ASP A 1 110 ? 7.663 6.483 -13.956 1.00 87.62 110 ASP A CA 1
ATOM 843 C C . ASP A 1 110 ? 6.854 5.459 -13.157 1.00 87.62 110 ASP A C 1
ATOM 845 O O . ASP A 1 110 ? 5.934 5.844 -12.432 1.00 87.62 110 ASP A O 1
ATOM 849 N N . TYR A 1 111 ? 7.259 4.186 -13.173 1.00 88.12 111 TYR A N 1
ATOM 850 C CA . TYR A 1 111 ? 6.637 3.160 -12.334 1.00 88.12 111 TYR A CA 1
ATOM 851 C C . TYR A 1 111 ? 6.762 3.481 -10.844 1.00 88.12 111 TYR A C 1
ATOM 853 O O . TYR A 1 111 ? 5.7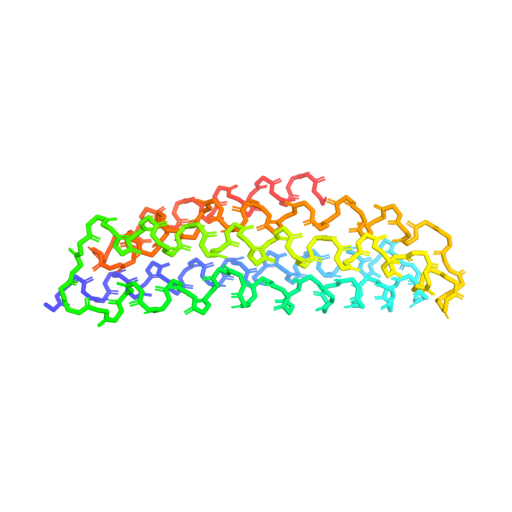50 3.514 -10.146 1.00 88.12 111 TYR A O 1
ATOM 861 N N . LEU A 1 112 ? 7.964 3.802 -10.351 1.00 89.19 112 LEU A N 1
ATOM 862 C CA . LEU A 1 112 ? 8.161 4.179 -8.945 1.00 89.19 112 LEU A CA 1
ATOM 863 C C . LEU A 1 112 ? 7.331 5.402 -8.552 1.00 89.19 112 LEU A C 1
ATOM 865 O O . LEU A 1 112 ? 6.751 5.436 -7.468 1.00 89.19 112 LEU A O 1
ATOM 869 N N . ARG A 1 113 ? 7.259 6.401 -9.435 1.00 90.06 113 ARG A N 1
ATOM 870 C CA . ARG A 1 113 ? 6.533 7.649 -9.183 1.00 90.06 113 ARG A CA 1
ATOM 871 C C . ARG A 1 113 ? 5.024 7.463 -9.112 1.00 90.06 113 ARG A C 1
ATOM 873 O O . ARG A 1 113 ? 4.378 8.135 -8.313 1.00 90.06 113 ARG A O 1
ATOM 880 N N . VAL A 1 114 ? 4.471 6.613 -9.973 1.00 91.19 114 VAL A N 1
ATOM 881 C CA . VAL A 1 114 ? 3.030 6.339 -10.006 1.00 91.19 114 VAL A CA 1
ATOM 882 C C . VAL A 1 114 ? 2.654 5.388 -8.877 1.00 91.19 114 VAL A C 1
ATOM 884 O O . VAL A 1 114 ? 1.699 5.654 -8.151 1.00 91.19 114 VAL A O 1
ATOM 887 N N . MET A 1 115 ? 3.417 4.311 -8.681 1.00 89.81 115 MET A N 1
ATOM 888 C CA . MET A 1 115 ? 3.086 3.311 -7.668 1.00 89.81 115 MET A CA 1
ATOM 889 C C . MET A 1 115 ? 3.264 3.832 -6.242 1.00 89.81 115 MET A C 1
ATOM 891 O O . MET A 1 115 ? 2.507 3.434 -5.365 1.00 89.81 115 MET A O 1
ATOM 895 N N . SER A 1 116 ? 4.181 4.773 -5.991 1.00 91.44 116 SER A N 1
ATOM 896 C CA . SER A 1 116 ? 4.346 5.376 -4.659 1.00 91.44 116 SER A CA 1
ATOM 897 C C . SER A 1 116 ? 3.115 6.151 -4.173 1.00 91.44 116 SER A C 1
ATOM 899 O O . SER A 1 116 ? 2.978 6.383 -2.971 1.00 91.44 116 SER A O 1
ATOM 901 N N . LEU A 1 117 ? 2.169 6.493 -5.059 1.00 92.50 117 LEU A N 1
ATOM 902 C CA . LEU A 1 117 ? 0.880 7.071 -4.669 1.00 92.50 117 LEU A CA 1
ATOM 903 C C . LEU A 1 117 ? 0.034 6.113 -3.820 1.00 92.50 117 LEU A C 1
ATOM 905 O O . LEU A 1 117 ? -0.802 6.575 -3.038 1.00 92.50 117 LEU A O 1
ATOM 909 N N . VAL A 1 118 ? 0.275 4.799 -3.918 1.00 90.56 118 VAL A N 1
ATOM 910 C CA . VAL A 1 118 ? -0.422 3.787 -3.111 1.00 90.56 118 VAL A CA 1
ATOM 911 C C . VAL A 1 118 ? -0.226 4.017 -1.610 1.00 90.56 118 VAL A C 1
ATOM 913 O O . VAL A 1 118 ? -1.138 3.758 -0.831 1.00 90.56 118 VAL A O 1
ATOM 916 N N . LEU A 1 119 ? 0.905 4.610 -1.203 1.00 91.50 119 LEU A N 1
ATOM 917 C CA . LEU A 1 119 ? 1.207 4.910 0.200 1.00 91.50 119 LEU A CA 1
ATOM 918 C C . LEU A 1 119 ? 0.174 5.856 0.824 1.00 91.50 119 LEU A C 1
ATOM 920 O O . LEU A 1 119 ? -0.191 5.707 1.989 1.00 91.50 119 LEU A O 1
ATOM 924 N N . PHE A 1 120 ? -0.342 6.811 0.045 1.00 93.19 120 PHE A N 1
ATOM 925 C CA . PHE A 1 120 ? -1.399 7.703 0.517 1.00 93.19 120 PHE A CA 1
ATOM 926 C C . PHE A 1 120 ? -2.724 6.965 0.674 1.00 93.19 120 PHE A C 1
ATOM 928 O O . PHE A 1 120 ? -3.429 7.194 1.657 1.00 93.19 120 PHE A O 1
ATOM 935 N N . MET A 1 121 ? -3.053 6.065 -0.260 1.00 90.69 121 MET A N 1
ATOM 936 C CA . MET A 1 121 ? -4.256 5.238 -0.152 1.00 90.69 121 MET A CA 1
ATOM 937 C C . MET A 1 121 ? -4.194 4.337 1.082 1.00 90.69 121 MET A C 1
ATOM 939 O O . MET A 1 121 ? -5.158 4.317 1.845 1.00 90.69 121 MET A O 1
ATOM 943 N N . GLY A 1 122 ? -3.045 3.703 1.337 1.00 88.06 122 GLY A N 1
ATOM 944 C CA . GLY A 1 122 ? -2.808 2.908 2.543 1.00 88.06 122 GLY A CA 1
ATOM 945 C C . GLY A 1 122 ? -2.961 3.726 3.829 1.00 88.06 122 GLY A C 1
ATOM 946 O O . GLY A 1 122 ? -3.666 3.314 4.750 1.00 88.06 122 GLY A O 1
ATOM 947 N N . ALA A 1 123 ? -2.391 4.934 3.882 1.00 89.25 123 ALA A N 1
ATOM 948 C CA . ALA A 1 123 ? -2.545 5.830 5.033 1.00 89.25 123 ALA A CA 1
ATOM 949 C C . ALA A 1 123 ? -4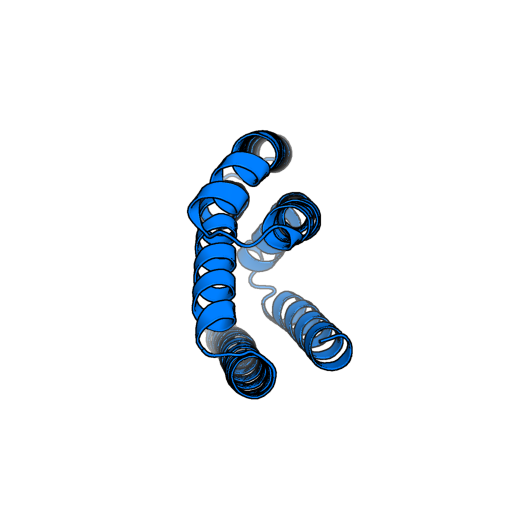.006 6.272 5.264 1.00 89.25 123 ALA A C 1
ATOM 951 O O . ALA A 1 123 ? -4.441 6.407 6.410 1.00 89.25 123 ALA A O 1
ATOM 952 N N . LEU A 1 124 ? -4.777 6.474 4.189 1.00 90.38 124 LEU A N 1
ATOM 953 C CA . LEU A 1 124 ? -6.202 6.823 4.243 1.00 90.38 124 LEU A CA 1
ATOM 954 C C . LEU A 1 124 ? -7.070 5.662 4.744 1.00 90.38 124 LEU A C 1
ATOM 956 O O . LEU A 1 124 ? -7.985 5.882 5.542 1.00 90.38 124 LEU A O 1
ATOM 960 N N . SER A 1 125 ? -6.787 4.437 4.301 1.00 88.81 125 SER A N 1
ATOM 961 C CA . SER A 1 125 ? -7.534 3.240 4.702 1.00 88.81 125 SER A CA 1
ATOM 962 C C . SER A 1 125 ? -7.114 2.687 6.064 1.00 88.81 125 SER A C 1
ATOM 964 O O . SER A 1 125 ? -7.888 1.945 6.670 1.00 88.81 125 SER A O 1
ATOM 966 N N . ALA A 1 126 ? -5.936 3.065 6.573 1.00 87.06 126 ALA A N 1
ATOM 967 C CA . ALA A 1 126 ? -5.366 2.522 7.800 1.00 87.06 126 ALA A CA 1
ATOM 968 C C . ALA A 1 126 ? -6.313 2.660 9.005 1.00 87.06 126 ALA A C 1
ATOM 970 O O . ALA A 1 126 ? -6.787 1.659 9.544 1.00 87.06 126 ALA A O 1
ATOM 971 N N . VAL A 1 127 ? -6.658 3.894 9.389 1.00 89.00 127 VAL A N 1
ATOM 972 C CA . VAL A 1 127 ? -7.468 4.151 10.594 1.00 89.00 127 VAL A CA 1
ATOM 973 C C . VAL A 1 127 ? -8.861 3.510 10.526 1.00 89.00 127 VAL A C 1
ATOM 975 O O . VAL A 1 127 ? -9.234 2.839 11.492 1.00 89.00 127 VAL A O 1
ATOM 978 N N . PRO A 1 128 ? -9.637 3.642 9.429 1.00 88.12 128 PRO A N 1
ATOM 979 C CA . PRO A 1 128 ? -10.904 2.927 9.290 1.00 88.12 128 PRO A CA 1
ATOM 980 C C . PRO A 1 128 ? -10.756 1.408 9.442 1.00 88.12 128 PRO A C 1
ATOM 982 O O . PRO A 1 128 ? -11.536 0.794 10.175 1.00 88.12 128 PRO A O 1
ATOM 985 N N . ALA A 1 129 ? -9.735 0.809 8.818 1.00 87.62 129 ALA A N 1
ATOM 986 C CA . ALA A 1 129 ? -9.482 -0.626 8.912 1.00 87.62 129 ALA A CA 1
ATOM 987 C C . ALA A 1 129 ? -9.151 -1.058 10.351 1.00 87.62 129 ALA A C 1
ATOM 989 O O . ALA A 1 129 ? -9.747 -2.012 10.858 1.00 87.62 129 ALA A O 1
ATOM 990 N N . ALA A 1 130 ? -8.292 -0.315 11.058 1.00 87.19 130 ALA A N 1
ATOM 991 C CA . ALA A 1 130 ? -7.978 -0.587 12.463 1.00 87.19 130 ALA A CA 1
ATOM 992 C C . ALA A 1 130 ? -9.202 -0.465 13.378 1.00 87.19 130 ALA A C 1
ATOM 994 O O . ALA A 1 130 ? -9.379 -1.280 14.288 1.00 87.19 130 ALA A O 1
ATOM 995 N N . LEU A 1 131 ? -10.077 0.517 13.140 1.00 87.75 131 LEU A N 1
ATOM 996 C CA . LEU A 1 131 ? -11.320 0.656 13.897 1.00 87.75 131 LEU A CA 1
ATOM 997 C C . LEU A 1 131 ? -12.264 -0.527 13.647 1.00 87.75 131 LEU A C 1
ATOM 999 O O . LEU A 1 131 ? -12.786 -1.081 14.615 1.00 87.75 131 LEU A O 1
ATOM 1003 N N . LEU A 1 132 ? -12.458 -0.961 12.399 1.00 86.94 132 LEU A N 1
ATOM 1004 C CA . LEU A 1 132 ? -13.269 -2.149 12.088 1.00 86.94 132 LEU A CA 1
ATOM 1005 C C . LEU A 1 132 ? -12.695 -3.411 12.749 1.00 86.94 132 LEU A C 1
ATOM 1007 O O . LEU A 1 132 ? -13.438 -4.200 13.342 1.00 86.94 132 LEU A O 1
ATOM 1011 N N . GLN A 1 133 ? -11.371 -3.576 12.706 1.00 86.69 133 GLN A N 1
ATOM 1012 C CA . GLN A 1 133 ? -10.675 -4.713 13.306 1.00 86.69 133 GLN A CA 1
ATOM 1013 C C . GLN A 1 133 ? -10.833 -4.725 14.828 1.00 86.69 133 GLN A C 1
ATOM 1015 O O . GLN A 1 133 ? -11.158 -5.763 15.409 1.00 86.69 133 GLN A O 1
ATOM 1020 N N . ARG A 1 134 ? -10.706 -3.562 15.474 1.00 85.31 134 ARG A N 1
ATOM 1021 C CA . ARG A 1 134 ? -10.937 -3.391 16.915 1.00 85.31 134 ARG A CA 1
ATOM 1022 C C . ARG A 1 134 ? -12.364 -3.766 17.327 1.00 85.31 134 ARG A C 1
ATOM 1024 O O . ARG A 1 134 ? -12.555 -4.403 18.360 1.00 85.31 134 ARG A O 1
ATOM 1031 N N . HIS A 1 135 ? -13.365 -3.407 16.524 1.00 86.56 135 HIS A N 1
ATOM 1032 C CA . HIS A 1 135 ? -14.766 -3.771 16.772 1.00 86.56 135 HIS A CA 1
ATOM 1033 C C . HIS A 1 135 ? -15.103 -5.213 16.350 1.00 86.56 135 HIS A C 1
ATOM 1035 O O . HIS A 1 135 ? -16.266 -5.615 16.406 1.00 86.56 135 HIS A O 1
ATOM 1041 N N . MET A 1 136 ? -14.104 -6.011 15.949 1.00 83.44 136 MET A N 1
ATOM 1042 C CA . MET A 1 136 ? -14.261 -7.386 15.465 1.00 83.44 136 MET A CA 1
ATOM 1043 C C . MET A 1 136 ? -15.193 -7.492 14.242 1.00 83.44 136 MET A C 1
ATOM 1045 O O . MET A 1 136 ? -15.803 -8.538 13.998 1.00 83.44 136 MET A O 1
ATOM 1049 N N . GLN A 1 137 ? -15.298 -6.421 13.448 1.00 85.25 137 GLN A N 1
ATOM 1050 C CA . GLN A 1 137 ? -16.134 -6.325 12.247 1.00 85.25 137 GLN A CA 1
ATOM 1051 C C . GLN A 1 137 ? -15.398 -6.845 11.000 1.00 85.25 137 GLN A C 1
ATOM 1053 O O . GLN A 1 137 ? -15.421 -6.236 9.935 1.00 85.25 137 GLN A O 1
ATOM 1058 N N . PHE A 1 138 ? -14.769 -8.019 11.107 1.00 82.25 138 PHE A N 1
ATOM 1059 C CA . PHE A 1 138 ? -13.969 -8.620 10.028 1.00 82.25 138 PHE A CA 1
ATOM 1060 C C . PHE A 1 138 ? -14.755 -8.936 8.757 1.00 82.25 138 PHE A C 1
ATOM 1062 O O . PHE A 1 138 ? -14.165 -9.055 7.688 1.00 82.25 138 PHE A O 1
ATOM 1069 N N . ARG A 1 139 ? -16.081 -9.075 8.858 1.00 83.31 139 ARG A N 1
ATOM 1070 C CA . ARG A 1 139 ? -16.941 -9.253 7.687 1.00 83.31 139 ARG A CA 1
ATOM 1071 C C . ARG A 1 139 ? -16.862 -8.041 6.757 1.00 83.31 139 ARG A C 1
ATOM 1073 O O . ARG A 1 139 ? -16.730 -8.237 5.560 1.00 83.31 139 ARG A O 1
ATOM 1080 N N . GLU A 1 140 ? -16.911 -6.830 7.308 1.00 85.31 140 GLU A N 1
ATOM 1081 C CA . GLU A 1 140 ? -16.851 -5.595 6.516 1.00 85.31 140 GLU A CA 1
ATOM 1082 C C . GLU A 1 140 ? -15.470 -5.432 5.875 1.00 85.31 140 GLU A C 1
ATOM 1084 O O . GLU A 1 140 ? -15.380 -5.170 4.683 1.00 85.31 140 GLU A O 1
ATOM 1089 N N . ILE A 1 141 ? -14.402 -5.715 6.632 1.00 83.88 141 ILE A N 1
ATOM 1090 C CA . ILE A 1 141 ? -13.025 -5.748 6.107 1.00 83.88 141 ILE A CA 1
ATOM 1091 C C . ILE A 1 141 ? -12.928 -6.731 4.934 1.00 83.88 141 ILE A C 1
ATOM 1093 O O . ILE A 1 141 ? -12.450 -6.380 3.865 1.00 83.88 141 ILE A O 1
ATOM 1097 N N . THR A 1 142 ? -13.470 -7.942 5.100 1.00 84.00 142 THR A N 1
ATOM 1098 C CA . THR A 1 142 ? -13.429 -8.968 4.050 1.00 84.00 142 THR A CA 1
ATOM 1099 C C . THR A 1 142 ? -14.176 -8.536 2.789 1.00 84.00 142 THR A C 1
ATOM 1101 O O . THR A 1 142 ? -13.719 -8.841 1.696 1.00 84.00 142 THR A O 1
ATOM 1104 N N . ILE A 1 143 ? -15.320 -7.856 2.912 1.00 86.50 143 ILE A N 1
ATOM 1105 C CA . ILE A 1 143 ? -16.079 -7.376 1.746 1.00 86.50 143 ILE A CA 1
ATOM 1106 C C . ILE A 1 143 ? -15.253 -6.346 0.970 1.00 86.50 143 ILE A C 1
ATOM 1108 O O . ILE A 1 143 ? -15.102 -6.493 -0.241 1.00 86.50 143 ILE A O 1
ATOM 1112 N N . VAL A 1 144 ? -14.664 -5.373 1.671 1.00 87.38 144 VAL A N 1
ATOM 1113 C CA . VAL A 1 144 ? -13.804 -4.348 1.059 1.00 87.38 144 VAL A CA 1
ATOM 1114 C C . VAL A 1 144 ? -12.583 -4.981 0.382 1.00 87.38 144 VAL A C 1
ATOM 1116 O O . VAL A 1 144 ? -12.288 -4.651 -0.766 1.00 87.38 144 VAL A O 1
ATOM 1119 N N . ASP A 1 145 ? -11.916 -5.933 1.041 1.00 85.94 145 ASP A N 1
ATOM 1120 C CA . ASP A 1 145 ? -10.756 -6.636 0.477 1.00 85.94 145 ASP A CA 1
ATOM 1121 C C . ASP A 1 145 ? -11.131 -7.419 -0.790 1.00 85.94 145 ASP A C 1
ATOM 1123 O O . ASP A 1 145 ? -10.434 -7.349 -1.799 1.00 85.94 145 ASP A O 1
ATOM 1127 N N . VAL A 1 146 ? -12.250 -8.155 -0.764 1.00 85.06 146 VAL A N 1
ATOM 1128 C CA . VAL A 1 146 ? -12.736 -8.946 -1.908 1.00 85.06 146 VAL A CA 1
ATOM 1129 C C . VAL A 1 146 ? -13.050 -8.044 -3.100 1.00 85.06 146 VAL A C 1
ATOM 1131 O O . VAL A 1 146 ? -12.650 -8.360 -4.220 1.00 85.06 146 VAL A O 1
ATOM 1134 N N . GLU A 1 147 ? -13.745 -6.928 -2.874 1.00 86.94 147 GLU A N 1
ATOM 1135 C CA . GLU A 1 147 ? -14.032 -5.944 -3.922 1.00 86.94 147 GLU A CA 1
ATOM 1136 C C . GLU A 1 147 ? -12.736 -5.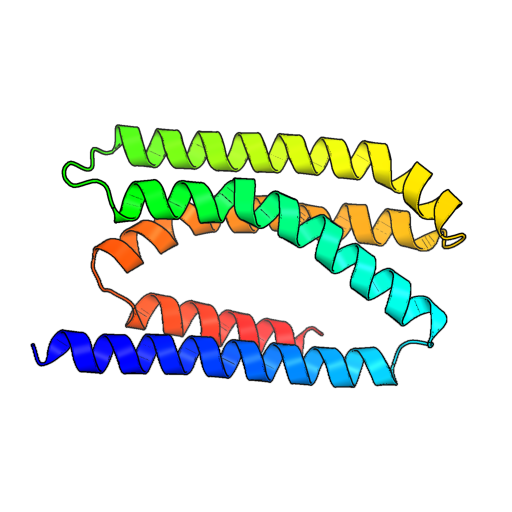367 -4.498 1.00 86.94 147 GLU A C 1
ATOM 1138 O O . GLU A 1 147 ? -12.575 -5.320 -5.720 1.00 86.94 147 GLU A O 1
ATOM 1143 N N . GLY A 1 148 ? -11.776 -5.028 -3.634 1.00 84.56 148 GLY A N 1
ATOM 1144 C CA . GLY A 1 148 ? -10.449 -4.573 -4.038 1.00 84.56 148 GLY A CA 1
ATOM 1145 C C . GLY A 1 148 ? -9.707 -5.599 -4.895 1.00 84.56 148 GLY A C 1
ATOM 1146 O O . GLY A 1 148 ? -9.200 -5.254 -5.961 1.00 84.56 148 GLY A O 1
ATOM 1147 N N . TYR A 1 149 ? -9.694 -6.872 -4.489 1.00 83.62 149 TYR A N 1
ATOM 1148 C CA . TYR A 1 149 ? -9.049 -7.940 -5.255 1.00 83.62 149 TYR A CA 1
ATOM 1149 C C . TYR A 1 149 ? -9.721 -8.187 -6.605 1.00 83.62 149 TYR A C 1
ATOM 1151 O O . TYR A 1 149 ? -9.019 -8.442 -7.580 1.00 83.62 149 TYR A O 1
ATOM 1159 N N . ILE A 1 150 ? -11.051 -8.105 -6.690 1.00 84.44 150 ILE A N 1
ATOM 1160 C CA . ILE A 1 150 ? -11.774 -8.266 -7.960 1.00 84.44 150 ILE A CA 1
ATOM 1161 C C . ILE A 1 150 ? -11.448 -7.108 -8.903 1.00 84.44 150 ILE A C 1
ATOM 1163 O O . ILE A 1 150 ? -11.121 -7.346 -10.064 1.00 84.44 150 ILE A O 1
ATOM 1167 N N . VAL A 1 151 ? -11.503 -5.866 -8.414 1.00 85.19 151 VAL A N 1
ATOM 1168 C CA . VAL A 1 151 ? -11.162 -4.686 -9.220 1.00 85.19 151 VAL A CA 1
ATOM 1169 C C . VAL A 1 151 ? -9.707 -4.759 -9.673 1.00 85.19 151 VAL A C 1
ATOM 1171 O O . VAL A 1 151 ? -9.441 -4.592 -10.860 1.00 85.19 151 VAL A O 1
ATOM 1174 N N . GLY A 1 152 ? -8.782 -5.087 -8.769 1.00 78.88 152 GLY A N 1
ATOM 1175 C CA . GLY A 1 152 ? -7.369 -5.267 -9.097 1.00 78.88 152 GLY A CA 1
ATOM 1176 C C . GLY A 1 152 ? -7.144 -6.361 -10.141 1.00 78.88 152 GLY A C 1
ATOM 1177 O O . GLY A 1 152 ? -6.455 -6.131 -11.126 1.00 78.88 152 GLY A O 1
ATOM 1178 N N . ALA A 1 153 ? -7.793 -7.518 -9.993 1.00 76.25 153 ALA A N 1
ATOM 1179 C CA . ALA A 1 153 ? -7.672 -8.620 -10.947 1.00 76.25 153 ALA A CA 1
ATOM 1180 C C . ALA A 1 153 ? -8.241 -8.292 -12.341 1.00 76.25 153 ALA A C 1
ATOM 1182 O O . ALA A 1 153 ? -7.777 -8.856 -13.330 1.00 76.25 153 ALA A O 1
ATOM 1183 N N . ILE A 1 154 ? -9.251 -7.418 -12.431 1.00 77.12 154 ILE A N 1
ATOM 1184 C CA . ILE A 1 154 ? -9.831 -6.976 -13.710 1.00 77.12 154 ILE A CA 1
ATOM 1185 C C . ILE A 1 154 ? -8.960 -5.903 -14.370 1.00 77.12 154 ILE A C 1
ATOM 1187 O O . ILE A 1 154 ? -8.797 -5.923 -15.589 1.00 77.12 154 ILE A O 1
ATOM 1191 N N . VAL A 1 155 ? -8.451 -4.952 -13.583 1.00 76.00 155 VAL A N 1
ATOM 1192 C CA . VAL A 1 155 ? -7.644 -3.833 -14.091 1.00 76.00 155 VAL A CA 1
ATOM 1193 C C . VAL A 1 155 ? -6.246 -4.303 -14.511 1.00 76.00 155 VAL A C 1
ATOM 1195 O O . VAL A 1 155 ? -5.753 -3.814 -15.528 1.00 76.00 155 VAL A O 1
ATOM 1198 N N . GLY A 1 156 ? -5.685 -5.301 -13.817 1.00 58.00 156 GLY A N 1
ATOM 1199 C CA . GLY A 1 156 ? -4.359 -5.863 -14.096 1.00 58.00 156 GLY A CA 1
ATOM 1200 C C . GLY A 1 156 ? -3.251 -5.147 -13.345 1.00 58.00 156 GLY A C 1
ATOM 1201 O O . GLY A 1 156 ? -3.082 -3.929 -13.568 1.00 58.00 156 GLY A O 1
#

Sequence (156 aa):
MRSAGKAAIWVAFSKWLGLLSGLVSLVVVARLLTPEDFGVYGFLLIVLVIPEVFSSDSLNEVLIQRTDLKTEHSNSVFLSSLCFAALFFGLIQLSAPYIAVLFDVPPLVDYLRVMSLVLFMGALSAVPAALLQRHMQFREITIVDVEGYIVGAIVG

Radius of gyration: 17.76 Å; chains: 1; bounding box: 41×31×46 Å

Foldseek 3Di:
DVLVVVLVVLVVVLVVLVVVLVVVVLVVCVVVDDPLVNVLVVVLVVLQVVLLCVLFVVLLVVLQPDPDDDPVSLVVSLVSSQVSLVVSLVVLLVCLVVVCVVSVHVCSNVVSNVVSVVSNVSSVVRSVVSVCVSVSVSVVVSVVSVVVSVVVSVVD

Organism: Ostreococcus tauri (NCBI:txid70448)

Secondary structure (DSSP, 8-state):
-HHHHHHHHHHHHHHHHHHHHHHHHHHHHHHHS-HHHHHHHHHHHHHHHHHHIIIIIHHHHHHHH-SS--HHHHHHHHHHHHHHHHHHHHHHHHHHHHHHHHTT-TTHHHHHHHHTTHHHHHHHHHHHHHHHHHTT-HHHHHHHHHHHHHHHHHH-

InterPro domains:
  IPR050833 Polysaccharide Biosynthesis and Transport [PTHR30250] (4-147)

pLDDT: mean 85.33, std 7.13, range [48.38, 95.81]